Protein AF-A0A814VJ36-F1 (afdb_monomer)

Foldseek 3Di:
DQVVVLVPCVLDDPVVNVVSVPPVDPDDPVVVCVRLPLVVDDDDPPQDAQDADPPGDPVSVVSVLVRVVVVHDDDSSVVSVVVVVVVVVVVPDDPDDDDDCPPAPDEAEAEAPQCVSVVVSVCCVVQNDDDPRYYYHDPDHNHDDDDDD

Secondary structure (DSSP, 8-state):
-HHHHTT-TTTS-HHHHHHHHHH-SPPPHHHHHHHT-GGGPPPPTT--S--PPSSPPHHHHHHHHHHHHTTPPPPHHHHHHHHHHHHHHHHHS-SS-----TT-S--EEE---TT-HHHHHHHHHHH----SSS-EEE-S-S-------

Mean predicted aligned error: 9.54 Å

Sequence (149 aa):
MFEKLMKASDILSPSVTKLLQKSGLPLEEKEFLRLTNPDDIQVEANYRGPRIESPIKRSVFVDLIEAFQKGEILHEKYVYVILHQAHVILKTLPNVNHINLSNLHHIFIIGDLHGQLPDLLHIFNVNGLPATDNPYIFNHGWRKISFVG

Nearest PDB structures (foldseek):
  5jjt-assembly2_B  TM=7.231E-01  e=1.954E-06  Arabidopsis thaliana
  5jjt-assembly1_A  TM=7.201E-01  e=2.853E-06  Arabidopsis thaliana
  1wao-assembly4_4  TM=7.454E-01  e=5.710E-06  Homo sapiens
  4ja7-assembly1_A  TM=7.075E-01  e=5.033E-06  Rattus norvegicus
  4zvz-assembly3_C  TM=9.252E-01  e=3.039E-04  Homo sapiens

Solvent-accessible surface area (backbone atoms only — not comparable to full-atom values): 9592 Å² total; per-residue (Å²): 112,67,75,68,58,67,71,41,65,90,76,45,54,71,70,56,47,54,48,55,69,69,57,82,53,85,75,54,67,69,58,51,53,62,76,53,40,40,86,80,48,84,78,62,92,81,68,80,54,74,80,75,62,87,79,82,47,74,66,56,54,53,54,48,53,57,36,50,75,73,69,49,65,73,49,67,41,48,52,36,51,50,51,53,55,50,49,58,54,60,69,74,52,66,98,73,80,85,82,84,57,93,89,50,94,61,70,46,78,41,65,65,52,60,60,42,61,71,59,54,53,48,49,32,70,75,72,47,67,80,42,96,87,39,41,73,45,76,77,49,39,78,64,75,85,78,81,82,130

Radius of gyration: 17.32 Å; Cα contacts (8 Å, |Δi|>4): 97; chains: 1; bounding box: 40×36×51 Å

Structure (mmCIF, N/CA/C/O backbone):
data_AF-A0A814VJ36-F1
#
_entry.id   AF-A0A814VJ36-F1
#
loop_
_atom_site.group_PDB
_atom_site.id
_atom_site.type_symbol
_atom_site.label_atom_id
_atom_site.label_alt_id
_atom_site.label_comp_id
_atom_site.label_asym_id
_atom_site.label_entity_id
_atom_site.label_seq_id
_atom_site.pdbx_PDB_ins_code
_atom_site.Cartn_x
_atom_site.Cartn_y
_atom_site.Cartn_z
_atom_site.occupancy
_atom_site.B_iso_or_equiv
_atom_site.auth_seq_id
_atom_site.auth_comp_id
_atom_site.auth_asym_id
_atom_site.auth_atom_id
_atom_site.pdbx_PDB_model_num
ATOM 1 N N . MET A 1 1 ? 14.328 -3.025 7.202 1.00 36.59 1 MET A N 1
ATOM 2 C CA . MET A 1 1 ? 12.887 -3.023 6.850 1.00 36.59 1 MET A CA 1
ATOM 3 C C . MET A 1 1 ? 12.026 -2.705 8.069 1.00 36.59 1 MET A C 1
ATOM 5 O O . MET A 1 1 ? 11.323 -1.705 8.029 1.00 36.59 1 MET A O 1
ATOM 9 N N . PHE A 1 2 ? 12.174 -3.452 9.171 1.00 34.81 2 PHE A N 1
ATOM 10 C CA . PHE A 1 2 ? 11.508 -3.164 10.449 1.00 34.81 2 PHE A CA 1
ATOM 11 C C . PHE A 1 2 ? 11.726 -1.736 10.955 1.00 34.81 2 PHE A C 1
ATOM 13 O O . PHE A 1 2 ? 10.751 -1.053 11.222 1.00 34.81 2 PHE A O 1
ATOM 20 N N . GLU A 1 3 ? 12.952 -1.210 10.956 1.00 33.16 3 GLU A N 1
ATOM 21 C CA . GLU A 1 3 ? 13.198 0.180 11.390 1.00 33.16 3 GLU A CA 1
ATOM 22 C C . GLU A 1 3 ? 12.413 1.244 10.602 1.00 33.16 3 GLU A C 1
ATOM 24 O O . GLU A 1 3 ? 12.113 2.306 11.140 1.00 33.16 3 GLU A O 1
ATOM 29 N N . LYS A 1 4 ? 12.040 0.971 9.341 1.00 40.06 4 LYS A N 1
ATOM 30 C CA . LYS A 1 4 ? 11.211 1.886 8.539 1.00 40.06 4 LYS A CA 1
ATOM 31 C C . LYS A 1 4 ? 9.722 1.781 8.897 1.00 40.06 4 LYS A C 1
ATOM 33 O O . LYS A 1 4 ? 9.037 2.795 8.844 1.00 40.06 4 LYS A O 1
ATOM 38 N N . LEU A 1 5 ? 9.248 0.604 9.317 1.00 39.34 5 LEU A N 1
ATOM 39 C CA . LEU A 1 5 ? 7.901 0.401 9.874 1.00 39.34 5 LEU A CA 1
ATOM 40 C C . LEU A 1 5 ? 7.775 0.990 11.288 1.00 39.34 5 LEU A C 1
ATOM 42 O O . LEU A 1 5 ? 6.739 1.537 11.641 1.00 39.34 5 LEU A O 1
ATOM 46 N N . MET A 1 6 ? 8.857 0.966 12.068 1.00 39.25 6 MET A N 1
ATOM 47 C CA . MET A 1 6 ? 8.916 1.488 13.443 1.00 39.25 6 MET A CA 1
ATOM 48 C C . MET A 1 6 ? 8.766 3.014 13.517 1.00 39.25 6 MET A C 1
ATOM 50 O O . MET A 1 6 ? 8.389 3.545 14.557 1.00 39.25 6 MET A O 1
ATOM 54 N N . LYS A 1 7 ? 9.031 3.730 12.414 1.00 42.22 7 LYS A N 1
ATOM 55 C CA . LYS A 1 7 ? 8.785 5.178 12.309 1.00 42.22 7 LYS A CA 1
ATOM 56 C C . LYS A 1 7 ? 7.343 5.525 11.910 1.00 42.22 7 LYS A C 1
ATOM 58 O O . LYS A 1 7 ? 7.029 6.703 11.778 1.00 42.22 7 LYS A O 1
ATOM 63 N N . ALA A 1 8 ? 6.468 4.533 11.724 1.00 44.62 8 ALA A N 1
ATOM 64 C CA . ALA A 1 8 ? 5.033 4.723 11.529 1.00 44.62 8 ALA A CA 1
ATOM 65 C C . ALA A 1 8 ? 4.281 4.566 12.862 1.00 44.62 8 ALA A C 1
ATOM 67 O O . ALA A 1 8 ? 3.379 3.737 12.982 1.00 44.62 8 ALA A O 1
ATOM 68 N N . SER A 1 9 ? 4.649 5.373 13.863 1.00 46.66 9 SER A N 1
ATOM 69 C CA . SER A 1 9 ? 3.965 5.431 15.168 1.00 46.66 9 SER A CA 1
ATOM 70 C C . SER A 1 9 ? 2.454 5.645 15.051 1.00 46.66 9 SER A C 1
ATOM 72 O O . SER A 1 9 ? 1.719 5.266 15.952 1.00 46.66 9 SER A O 1
ATOM 74 N N . ASP A 1 10 ? 1.999 6.205 13.928 1.00 50.75 10 ASP A N 1
ATOM 75 C CA . ASP A 1 10 ? 0.591 6.516 13.659 1.00 50.75 10 ASP A CA 1
ATOM 76 C C . ASP A 1 10 ? -0.222 5.301 13.181 1.00 50.75 10 ASP A C 1
ATOM 78 O O . ASP A 1 10 ? -1.443 5.376 13.110 1.00 50.75 10 ASP A O 1
ATOM 82 N N . ILE A 1 11 ? 0.440 4.198 12.804 1.00 53.75 11 ILE A N 1
ATOM 83 C CA . ILE A 1 11 ? -0.214 2.960 12.338 1.00 53.75 11 ILE A CA 1
ATOM 84 C C . ILE A 1 11 ? -0.302 1.925 13.468 1.00 53.75 11 ILE A C 1
ATOM 86 O O . ILE A 1 11 ? -1.157 1.042 13.455 1.00 53.75 11 ILE A O 1
ATOM 90 N N . LEU A 1 12 ? 0.605 2.007 14.440 1.00 61.47 12 LEU A N 1
ATOM 91 C CA . LEU A 1 12 ? 0.740 1.002 15.482 1.00 61.47 12 LEU A CA 1
ATOM 92 C C . LEU A 1 12 ? -0.242 1.269 16.621 1.00 61.47 12 LEU A C 1
ATOM 94 O O . LEU A 1 12 ? -0.409 2.405 17.066 1.00 61.47 12 LEU A O 1
ATOM 98 N N . SER A 1 13 ? -0.866 0.201 17.123 1.00 65.44 13 SER A N 1
ATOM 99 C CA . SER A 1 13 ? -1.803 0.323 18.238 1.00 65.44 13 SER A CA 1
ATOM 100 C C . SER A 1 13 ? -1.091 0.910 19.467 1.00 65.44 13 SER A C 1
ATOM 102 O O . SER A 1 13 ? 0.115 0.692 19.648 1.00 65.44 13 SER A O 1
ATOM 104 N N . PRO A 1 14 ? -1.804 1.613 20.366 1.00 65.31 14 PRO A N 1
ATOM 105 C CA . PRO A 1 14 ? -1.198 2.212 21.557 1.00 65.31 14 PRO A CA 1
ATOM 106 C C . PRO A 1 14 ? -0.400 1.208 22.401 1.00 65.31 14 PRO A C 1
ATOM 108 O O . PRO A 1 14 ? 0.624 1.559 22.984 1.00 65.31 14 PRO A O 1
ATOM 111 N N . SER A 1 15 ? -0.830 -0.056 22.425 1.00 60.62 15 SER A N 1
ATOM 112 C CA . SER A 1 15 ? -0.145 -1.157 23.108 1.00 60.62 15 SER A CA 1
ATOM 113 C C . SER A 1 15 ? 1.213 -1.483 22.482 1.00 60.62 15 SER A C 1
ATOM 115 O O . SER A 1 15 ? 2.201 -1.630 23.204 1.00 60.62 15 SER A O 1
ATOM 117 N N . VAL A 1 16 ? 1.285 -1.542 21.150 1.00 64.38 16 VAL A N 1
ATOM 118 C CA . VAL A 1 16 ? 2.530 -1.791 20.410 1.00 64.38 16 VAL A CA 1
ATOM 119 C C . VAL A 1 16 ? 3.464 -0.590 20.544 1.00 64.38 16 VAL A C 1
ATOM 121 O O . VAL A 1 16 ? 4.632 -0.756 20.886 1.00 64.38 16 VAL A O 1
ATOM 124 N N . THR A 1 17 ? 2.943 0.628 20.400 1.00 64.19 17 THR A N 1
ATOM 125 C CA . THR A 1 17 ? 3.708 1.873 20.567 1.00 64.19 17 THR A CA 1
ATOM 126 C C . THR A 1 17 ? 4.297 2.005 21.974 1.00 64.19 17 THR A C 1
ATOM 128 O O . THR A 1 17 ? 5.465 2.363 22.134 1.00 64.19 17 THR A O 1
ATOM 131 N N . LYS A 1 18 ? 3.533 1.640 23.011 1.00 63.78 18 LYS A N 1
ATOM 132 C CA . LYS A 1 18 ? 3.999 1.653 24.405 1.00 63.78 18 LYS A CA 1
ATOM 133 C C . LYS A 1 18 ? 5.074 0.597 24.676 1.00 63.78 18 LYS A C 1
ATOM 135 O O . LYS A 1 18 ? 5.996 0.859 25.446 1.00 63.78 18 LYS A O 1
ATOM 140 N N . LEU A 1 19 ? 4.985 -0.578 24.048 1.00 60.66 19 LEU A N 1
ATOM 141 C CA . LEU A 1 19 ? 6.016 -1.621 24.134 1.00 60.66 19 LEU A CA 1
ATOM 142 C C . LEU A 1 19 ? 7.312 -1.193 23.441 1.00 60.66 19 LEU A C 1
ATOM 144 O O . LEU A 1 19 ? 8.387 -1.350 24.013 1.00 60.66 19 LEU A O 1
ATOM 148 N N . LEU A 1 20 ? 7.192 -0.574 22.268 1.00 59.38 20 LEU A N 1
ATOM 149 C CA . LEU A 1 20 ? 8.309 -0.041 21.492 1.00 59.38 20 LEU A CA 1
ATOM 150 C C . LEU A 1 20 ? 9.072 1.065 22.221 1.00 59.38 20 LEU A C 1
ATOM 152 O O . LEU A 1 20 ? 10.300 1.061 22.245 1.00 59.38 20 LEU A O 1
ATOM 156 N N . GLN A 1 21 ? 8.349 1.991 22.854 1.00 61.41 21 GLN A N 1
ATOM 157 C CA . GLN A 1 21 ? 8.958 3.043 23.671 1.00 61.41 21 GLN A CA 1
ATOM 158 C C . GLN A 1 21 ? 9.647 2.486 24.922 1.00 61.41 21 GLN A C 1
ATOM 160 O O . GLN A 1 21 ? 10.637 3.051 25.379 1.00 61.41 21 GLN A O 1
ATOM 165 N N . LYS A 1 22 ? 9.136 1.383 25.484 1.00 57.88 22 LYS A N 1
ATOM 166 C CA . LYS A 1 22 ? 9.657 0.787 26.719 1.00 57.88 22 LYS A CA 1
ATOM 167 C C . LYS A 1 22 ? 10.861 -0.131 26.487 1.00 57.88 22 LYS A C 1
ATOM 169 O O . LYS A 1 22 ? 11.676 -0.264 27.395 1.00 57.88 22 LYS A O 1
ATOM 174 N N . SER A 1 23 ? 10.976 -0.778 25.323 1.00 51.81 23 SER A N 1
ATOM 175 C CA . SER A 1 23 ? 12.036 -1.764 25.080 1.00 51.81 23 SER A CA 1
ATOM 176 C C . SER A 1 23 ? 13.392 -1.142 24.754 1.00 51.81 23 SER A C 1
ATOM 178 O O . SER A 1 23 ? 14.399 -1.783 25.030 1.00 51.81 23 SER A O 1
ATOM 180 N N . GLY A 1 24 ? 13.450 0.059 24.154 1.00 52.56 24 GLY A N 1
ATOM 181 C CA . GLY A 1 24 ? 14.706 0.719 23.740 1.00 52.56 24 GLY A CA 1
ATOM 182 C C . GLY A 1 24 ? 15.595 -0.107 22.789 1.00 52.56 24 GLY A C 1
ATOM 183 O O . GLY A 1 24 ? 16.686 0.320 22.422 1.00 52.56 24 GLY A O 1
ATOM 184 N N . LEU A 1 25 ? 15.124 -1.289 22.393 1.00 46.50 25 LEU A N 1
ATOM 185 C CA . LEU A 1 25 ? 15.809 -2.337 21.653 1.00 46.50 25 LEU A CA 1
ATOM 186 C C . LEU A 1 25 ? 14.908 -2.775 20.491 1.00 46.50 25 LEU A C 1
ATOM 188 O O . LEU A 1 25 ? 13.676 -2.712 20.629 1.00 46.50 25 LEU A O 1
ATOM 192 N N . PRO A 1 26 ? 15.491 -3.237 19.369 1.00 54.56 26 PRO A N 1
ATOM 193 C CA . PRO A 1 26 ? 14.727 -3.778 18.253 1.00 54.56 26 PRO A CA 1
ATOM 194 C C . PRO A 1 26 ? 13.810 -4.896 18.756 1.00 54.56 26 PRO A C 1
ATOM 196 O O . PRO A 1 26 ? 14.289 -5.867 19.341 1.00 54.56 26 PRO A O 1
ATOM 199 N N . LEU A 1 27 ? 12.495 -4.758 18.557 1.00 61.69 27 LEU A N 1
ATOM 200 C CA . LEU A 1 27 ? 11.566 -5.842 18.862 1.00 61.69 27 LEU A CA 1
ATOM 201 C C . LEU A 1 27 ? 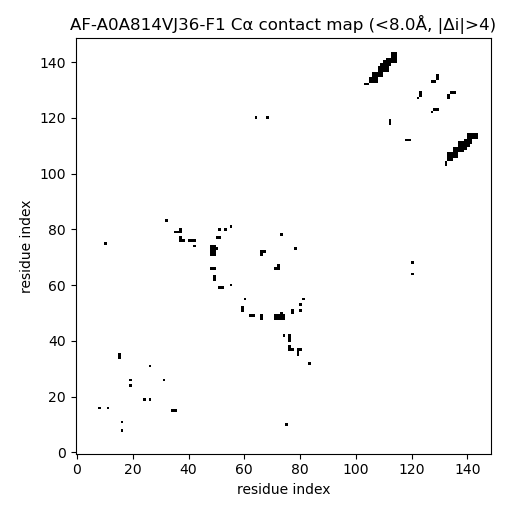11.916 -7.041 17.977 1.00 61.69 27 LEU A C 1
ATOM 203 O O . LEU A 1 27 ? 12.041 -6.897 16.757 1.00 61.69 27 LEU A O 1
ATOM 207 N N . GLU A 1 28 ? 12.067 -8.218 18.584 1.00 72.56 28 GLU A N 1
ATOM 208 C CA . GLU A 1 28 ? 12.231 -9.446 17.817 1.00 72.56 28 GLU A CA 1
ATOM 209 C C . GLU A 1 28 ? 11.014 -9.647 16.908 1.00 72.56 28 GLU A C 1
ATOM 211 O O . GLU A 1 28 ? 9.866 -9.484 17.323 1.00 72.56 28 GLU A O 1
ATOM 216 N N . GLU A 1 29 ? 11.266 -10.025 15.656 1.00 74.50 29 GLU A N 1
ATOM 217 C CA . GLU A 1 29 ? 10.245 -10.192 14.616 1.00 74.50 29 GLU A CA 1
ATOM 218 C C . GLU A 1 29 ? 9.062 -11.055 15.077 1.00 74.50 29 GLU A C 1
ATOM 220 O O . GLU A 1 29 ? 7.910 -10.707 14.830 1.00 74.50 29 GLU A O 1
ATOM 225 N N . LYS A 1 30 ? 9.336 -12.159 15.785 1.00 77.00 30 LYS A N 1
ATOM 226 C CA . LYS A 1 30 ? 8.294 -13.052 16.309 1.00 77.00 30 LYS A CA 1
ATOM 227 C C . LYS A 1 30 ? 7.358 -12.337 17.278 1.00 77.00 30 LYS A C 1
ATOM 229 O O . LYS A 1 30 ? 6.152 -12.552 17.222 1.00 77.00 30 LYS A O 1
ATOM 234 N N . GLU A 1 31 ? 7.906 -11.484 18.134 1.00 80.62 31 GLU A N 1
ATOM 235 C CA . GLU A 1 31 ? 7.119 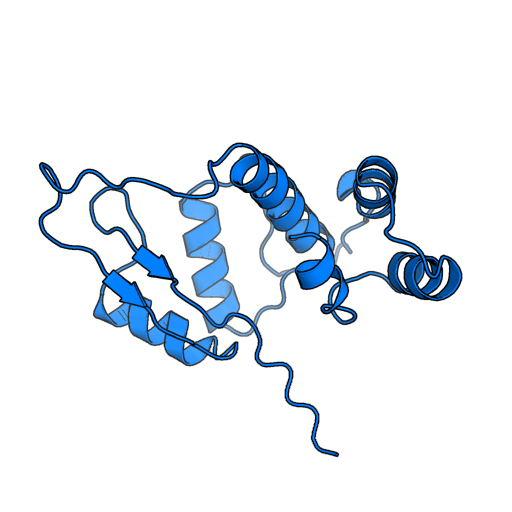-10.739 19.110 1.00 80.62 31 GLU A CA 1
ATOM 236 C C . GLU A 1 31 ? 6.320 -9.623 18.434 1.00 80.62 31 GLU A C 1
ATOM 238 O O . GLU A 1 31 ? 5.148 -9.435 18.748 1.00 80.62 31 GLU A O 1
ATOM 243 N N . PHE A 1 32 ? 6.891 -8.947 17.432 1.00 79.62 32 PHE A N 1
ATOM 244 C CA . PHE A 1 32 ? 6.143 -7.984 16.622 1.00 79.62 32 PHE A CA 1
ATOM 245 C C . PHE A 1 32 ? 4.945 -8.637 15.919 1.00 79.62 32 PHE A C 1
ATOM 247 O O . PHE A 1 32 ? 3.829 -8.124 16.009 1.00 79.62 32 PHE A O 1
ATOM 254 N N . LEU A 1 33 ? 5.156 -9.776 15.250 1.00 83.06 33 LEU A N 1
ATOM 255 C CA . LEU A 1 33 ? 4.087 -10.501 14.557 1.00 83.06 33 LEU A CA 1
ATOM 256 C C . LEU A 1 33 ? 3.008 -10.97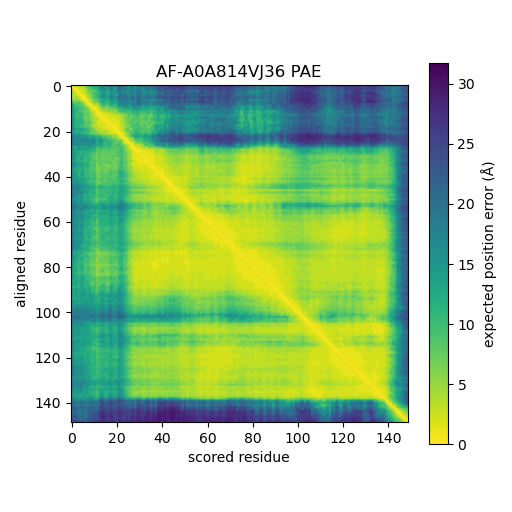7 15.536 1.00 83.06 33 LEU A C 1
ATOM 258 O O . LEU A 1 33 ? 1.823 -10.878 15.231 1.00 83.06 33 LEU A O 1
ATOM 262 N N . ARG A 1 34 ? 3.403 -11.420 16.735 1.00 84.44 34 ARG A N 1
ATOM 263 C CA . ARG A 1 34 ? 2.468 -11.813 17.796 1.00 84.44 34 ARG A CA 1
ATOM 264 C C . ARG A 1 34 ? 1.620 -10.638 18.286 1.00 84.44 34 ARG A C 1
ATOM 266 O O . ARG A 1 34 ? 0.415 -10.777 18.433 1.00 84.44 34 ARG A O 1
ATOM 273 N N . LEU A 1 35 ? 2.234 -9.483 18.539 1.00 83.12 35 LEU A N 1
ATOM 274 C CA . LEU A 1 35 ? 1.550 -8.296 19.070 1.00 83.12 35 LEU A CA 1
ATOM 275 C C . LEU A 1 35 ? 0.660 -7.582 18.044 1.00 83.12 35 LEU A C 1
ATOM 277 O O . LEU A 1 35 ? -0.191 -6.783 18.425 1.00 83.12 35 LEU A O 1
ATOM 281 N N . THR A 1 36 ? 0.883 -7.836 16.756 1.00 85.12 36 THR A N 1
ATOM 282 C CA . THR A 1 36 ? 0.159 -7.210 15.639 1.00 85.12 36 THR A CA 1
ATOM 283 C C . THR A 1 36 ? -0.717 -8.208 14.882 1.00 85.12 36 THR A C 1
ATOM 285 O O . THR A 1 36 ? -1.032 -7.995 13.712 1.00 85.12 36 THR A O 1
ATOM 288 N N . ASN A 1 37 ? -1.090 -9.313 15.531 1.00 88.19 37 ASN A N 1
ATOM 289 C CA . ASN A 1 37 ? -1.901 -10.363 14.936 1.00 88.19 37 ASN A CA 1
ATOM 290 C C . ASN A 1 37 ? -3.311 -9.840 14.566 1.00 88.19 37 ASN A C 1
ATOM 292 O O . ASN A 1 37 ? -4.065 -9.443 15.459 1.00 88.19 37 ASN A O 1
ATOM 296 N N . PRO A 1 38 ? -3.709 -9.859 13.278 1.00 87.75 38 PRO A N 1
ATOM 297 C CA . PRO A 1 38 ? -5.023 -9.374 12.851 1.00 87.75 38 PRO A CA 1
ATOM 298 C C . PRO A 1 38 ? -6.215 -10.138 13.445 1.00 87.75 38 PRO A C 1
ATOM 300 O O . PRO A 1 38 ? -7.320 -9.590 13.518 1.00 87.75 38 PRO A O 1
ATOM 303 N N . ASP A 1 39 ? -6.025 -11.396 13.847 1.00 89.19 39 ASP A N 1
ATOM 304 C CA . ASP A 1 39 ? -7.101 -12.229 14.396 1.00 89.19 39 ASP A CA 1
ATOM 305 C C . ASP A 1 39 ? -7.538 -11.775 15.792 1.00 89.19 39 ASP A C 1
ATOM 307 O O . ASP A 1 39 ? -8.713 -11.902 16.140 1.00 89.19 39 ASP A O 1
ATOM 311 N N . ASP A 1 40 ? -6.629 -11.149 16.542 1.00 89.75 40 ASP A N 1
ATOM 312 C CA . ASP A 1 40 ? -6.898 -10.609 17.877 1.00 89.75 40 ASP A CA 1
ATOM 313 C C . ASP A 1 40 ? -7.618 -9.248 17.824 1.00 89.75 40 ASP A C 1
ATOM 315 O O . ASP A 1 40 ? -8.136 -8.763 18.832 1.00 89.75 40 ASP A O 1
ATOM 319 N N . ILE A 1 41 ? -7.690 -8.632 16.638 1.00 88.19 41 ILE A N 1
ATOM 320 C CA . ILE A 1 41 ? -8.324 -7.332 16.422 1.00 88.19 41 ILE A CA 1
ATOM 321 C C . ILE A 1 41 ? -9.785 -7.535 16.008 1.00 88.19 41 ILE A C 1
ATOM 323 O O . ILE A 1 41 ? -10.096 -8.124 14.962 1.00 88.19 41 ILE A O 1
ATOM 327 N N . GLN A 1 42 ? -10.689 -7.004 16.832 1.00 90.50 42 GLN A N 1
ATOM 328 C CA . GLN A 1 42 ? -12.127 -6.990 16.576 1.00 90.50 42 GLN A CA 1
ATOM 329 C C . GLN A 1 42 ? -12.484 -5.831 15.645 1.00 90.50 42 GLN A C 1
ATOM 331 O O . GLN A 1 42 ? -12.011 -4.719 15.838 1.00 90.50 42 GLN A O 1
ATOM 336 N N . VAL A 1 43 ? -13.321 -6.100 14.641 1.00 90.94 43 VAL A N 1
ATOM 337 C CA . VAL A 1 43 ? -13.879 -5.067 13.755 1.00 90.94 43 VAL A CA 1
ATOM 338 C C . VAL A 1 43 ? -15.269 -4.725 14.259 1.00 90.94 43 VAL A C 1
ATOM 340 O O . VAL A 1 43 ? -16.093 -5.625 14.448 1.00 90.94 43 VAL A O 1
ATOM 343 N N . GLU A 1 44 ? -15.561 -3.445 14.448 1.00 90.31 44 GLU A N 1
ATOM 344 C CA . GLU A 1 44 ? -16.859 -3.018 14.947 1.00 90.31 44 GLU A CA 1
ATOM 345 C C . GLU A 1 44 ? -17.983 -3.340 13.949 1.00 90.31 44 GLU A C 1
ATOM 347 O O . GLU A 1 44 ? -17.834 -3.260 12.725 1.00 90.31 44 GLU A O 1
ATOM 352 N N 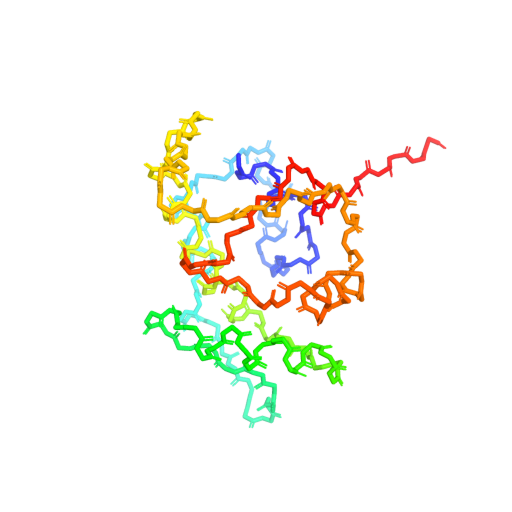. ALA A 1 45 ? -19.168 -3.677 14.467 1.00 91.00 45 ALA A N 1
ATOM 353 C CA . ALA A 1 45 ? -20.322 -4.044 13.641 1.00 91.00 45 ALA A CA 1
ATOM 354 C C . ALA A 1 45 ? -20.815 -2.896 12.735 1.00 91.00 45 ALA A C 1
ATOM 356 O O . ALA A 1 45 ? -21.472 -3.129 11.715 1.00 91.00 45 ALA A O 1
ATOM 357 N N . ASN A 1 46 ? -20.506 -1.649 13.093 1.00 92.69 46 ASN A N 1
ATOM 358 C CA . ASN A 1 46 ? -20.823 -0.454 12.316 1.00 92.69 46 ASN A CA 1
ATOM 359 C C . ASN A 1 46 ? -19.733 -0.085 11.296 1.00 92.69 46 ASN A C 1
ATOM 361 O O . ASN A 1 46 ? -19.949 0.859 10.541 1.00 92.69 46 ASN A O 1
ATOM 365 N N . TYR A 1 47 ? -18.612 -0.811 11.215 1.00 91.31 47 TYR A N 1
ATOM 366 C CA . TYR A 1 47 ? -17.610 -0.572 10.179 1.00 91.31 47 TYR A CA 1
ATOM 367 C C . TYR A 1 47 ? -18.204 -0.859 8.792 1.00 91.31 47 TYR A C 1
ATOM 369 O O . TYR A 1 47 ? -18.762 -1.937 8.544 1.00 91.31 47 TYR A O 1
ATOM 377 N N . ARG A 1 48 ? -18.116 0.133 7.900 1.00 87.88 48 ARG A N 1
ATOM 378 C CA . ARG A 1 48 ? -18.655 0.101 6.527 1.00 87.88 48 ARG A CA 1
ATOM 379 C C . ARG A 1 48 ? -17.586 0.240 5.444 1.00 87.88 48 ARG A C 1
ATOM 381 O O . ARG A 1 48 ? -17.942 0.183 4.277 1.00 87.88 48 ARG A O 1
ATOM 388 N N . GLY A 1 49 ? -16.324 0.422 5.832 1.00 88.31 49 GLY A N 1
ATOM 389 C CA . GLY A 1 49 ? -15.223 0.535 4.882 1.00 88.31 49 GLY A CA 1
ATOM 390 C C . GLY A 1 49 ? -14.780 -0.818 4.310 1.00 88.31 49 GLY A C 1
ATOM 391 O O . GLY A 1 49 ? -15.388 -1.859 4.602 1.00 88.31 49 GLY A O 1
ATOM 392 N N . PRO A 1 50 ? -13.689 -0.825 3.527 1.00 89.25 50 PRO A N 1
ATOM 393 C CA . PRO A 1 50 ? -13.224 -2.005 2.811 1.00 89.25 50 PRO A CA 1
ATOM 394 C C . PRO A 1 50 ? -12.808 -3.126 3.748 1.00 89.25 50 PRO A C 1
ATOM 396 O O . PRO A 1 50 ? -12.127 -2.909 4.752 1.00 89.25 50 PRO A O 1
ATOM 399 N N . ARG A 1 51 ? -13.167 -4.354 3.376 1.00 90.38 51 ARG A N 1
ATOM 400 C CA . ARG A 1 51 ? -12.763 -5.561 4.094 1.00 90.38 51 ARG A CA 1
ATOM 401 C C . ARG A 1 51 ? -11.805 -6.365 3.236 1.00 90.38 51 ARG A C 1
ATOM 403 O O . ARG A 1 51 ? -12.096 -6.659 2.083 1.00 90.38 51 ARG A O 1
ATOM 410 N N . ILE A 1 52 ? -10.663 -6.713 3.815 1.00 89.00 52 ILE A N 1
ATOM 411 C CA . ILE A 1 52 ? -9.627 -7.480 3.129 1.00 89.00 52 ILE A CA 1
ATOM 412 C C . ILE A 1 52 ? -9.718 -8.933 3.563 1.00 89.00 52 ILE A C 1
ATOM 414 O O . ILE A 1 52 ? -9.579 -9.249 4.746 1.00 89.00 52 ILE A O 1
ATOM 418 N N . GLU A 1 53 ? -9.903 -9.807 2.584 1.00 82.31 53 GLU A N 1
ATOM 419 C CA . GLU A 1 53 ? -9.769 -11.249 2.746 1.00 82.31 53 GLU A CA 1
ATOM 420 C C . GLU A 1 53 ? -8.368 -11.702 2.317 1.00 82.31 53 GLU A C 1
ATOM 422 O O . GLU A 1 53 ? -7.739 -11.110 1.435 1.00 82.31 53 GLU A O 1
ATOM 427 N N . SER A 1 54 ? -7.870 -12.760 2.955 1.00 76.38 54 SER A N 1
ATOM 428 C CA . SER A 1 54 ? -6.612 -13.410 2.589 1.00 76.38 54 SER A CA 1
ATOM 429 C C . SER A 1 54 ? -6.899 -14.675 1.769 1.00 76.38 54 SER A C 1
ATOM 431 O O . SER A 1 54 ? -7.782 -15.442 2.162 1.00 76.38 54 SER A O 1
ATOM 433 N N . PRO A 1 55 ? -6.174 -14.943 0.664 1.00 81.94 55 PRO A N 1
ATOM 434 C CA . PRO A 1 55 ? -5.073 -14.150 0.102 1.00 81.94 55 PRO A CA 1
ATOM 435 C C . PRO A 1 55 ? -5.558 -12.886 -0.627 1.00 81.94 55 PRO A C 1
ATOM 437 O O . PRO A 1 55 ? -6.625 -12.895 -1.243 1.00 81.94 55 PRO A O 1
ATOM 440 N N . ILE A 1 56 ? -4.753 -11.814 -0.602 1.00 82.81 56 ILE A N 1
ATOM 441 C CA . ILE A 1 56 ? -5.092 -10.544 -1.267 1.00 82.81 56 ILE A CA 1
ATOM 442 C C . ILE A 1 56 ? -5.143 -10.755 -2.785 1.00 82.81 56 ILE A C 1
ATOM 444 O O . ILE A 1 56 ? -4.140 -11.076 -3.425 1.00 82.81 56 ILE A O 1
ATOM 448 N N . LYS A 1 57 ? -6.328 -10.561 -3.368 1.00 85.31 57 LYS A N 1
ATOM 449 C CA . LYS A 1 57 ? -6.574 -10.658 -4.814 1.00 85.31 57 LYS A CA 1
ATOM 450 C C . LYS A 1 57 ? -6.547 -9.280 -5.469 1.00 85.31 57 LYS A C 1
ATOM 452 O O . LYS A 1 57 ? -6.728 -8.258 -4.815 1.00 85.31 57 LYS A O 1
ATOM 457 N N . ARG A 1 58 ? -6.424 -9.258 -6.800 1.00 85.00 58 ARG A N 1
ATOM 458 C CA . ARG A 1 58 ? -6.516 -8.022 -7.592 1.00 85.00 58 ARG A CA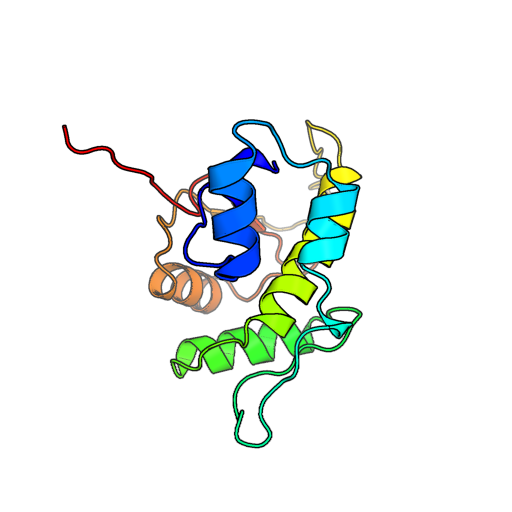 1
ATOM 459 C C . ARG A 1 58 ? -7.834 -7.268 -7.377 1.00 85.00 58 ARG A C 1
ATOM 461 O O . ARG A 1 58 ? -7.808 -6.046 -7.362 1.00 85.00 58 ARG A O 1
ATOM 468 N N . SER A 1 59 ? -8.952 -7.973 -7.187 1.00 86.75 59 SER A N 1
ATOM 469 C CA . SER A 1 59 ? -10.249 -7.342 -6.897 1.00 86.75 59 SER A CA 1
ATOM 470 C C . SER A 1 59 ? -10.189 -6.487 -5.632 1.00 86.75 59 SER A C 1
ATOM 472 O O . SER A 1 59 ? -10.564 -5.327 -5.675 1.00 86.75 59 SER A O 1
ATOM 474 N N . VAL A 1 60 ? -9.569 -7.003 -4.564 1.00 87.12 60 VAL A N 1
ATOM 475 C CA . VAL A 1 60 ? -9.379 -6.269 -3.304 1.00 87.12 60 VAL A CA 1
ATOM 476 C C . VAL A 1 60 ? -8.571 -4.990 -3.522 1.00 87.12 60 VAL A C 1
ATOM 478 O O . VAL A 1 60 ? -8.860 -3.964 -2.919 1.00 87.12 60 VAL A O 1
ATOM 481 N N . PHE A 1 61 ? -7.560 -5.024 -4.393 1.00 86.81 61 PHE A N 1
ATOM 482 C CA . PHE A 1 61 ? -6.791 -3.824 -4.722 1.00 86.81 61 PHE A CA 1
ATOM 483 C C . PHE A 1 61 ? -7.645 -2.764 -5.434 1.00 86.81 61 PHE A C 1
ATOM 485 O O . PHE A 1 61 ? -7.542 -1.589 -5.095 1.00 86.81 61 PHE A O 1
ATOM 492 N N . VAL A 1 62 ? -8.506 -3.167 -6.373 1.00 89.12 62 VAL A N 1
ATOM 493 C CA . VAL A 1 62 ? -9.446 -2.249 -7.041 1.00 89.12 62 VAL A CA 1
ATOM 494 C C . VAL A 1 62 ? -10.419 -1.648 -6.024 1.00 89.12 62 VAL A C 1
ATOM 496 O O . VAL A 1 62 ? -10.536 -0.426 -5.956 1.00 89.12 62 VAL A O 1
ATOM 499 N N . ASP A 1 63 ? -11.012 -2.482 -5.168 1.00 89.69 63 ASP A N 1
ATOM 500 C CA . ASP A 1 63 ? -11.953 -2.047 -4.131 1.00 89.69 63 ASP A CA 1
ATOM 501 C C . ASP A 1 63 ? -11.306 -1.042 -3.158 1.00 89.69 63 ASP A C 1
ATOM 503 O O . ASP A 1 63 ? -11.919 -0.045 -2.776 1.00 89.69 63 ASP A O 1
ATOM 507 N N . LEU A 1 64 ? -10.038 -1.261 -2.785 1.00 90.56 64 LEU A N 1
ATOM 508 C CA . LEU A 1 64 ? -9.281 -0.341 -1.931 1.00 90.56 64 LEU A CA 1
ATOM 509 C C . LEU A 1 64 ? -9.025 1.009 -2.604 1.00 90.56 64 LEU A C 1
ATOM 511 O O . LEU A 1 64 ? -9.149 2.044 -1.953 1.00 90.56 64 LEU A O 1
ATOM 515 N N . ILE A 1 65 ? -8.669 1.014 -3.890 1.00 90.00 65 ILE A N 1
ATOM 516 C CA . ILE A 1 65 ? -8.455 2.252 -4.646 1.00 90.00 65 ILE A CA 1
ATOM 517 C C . ILE A 1 65 ? -9.752 3.063 -4.715 1.00 90.00 65 ILE A C 1
ATOM 519 O O . ILE A 1 65 ? -9.732 4.261 -4.431 1.00 90.00 65 ILE A O 1
ATOM 523 N N . GLU A 1 66 ? -10.879 2.416 -5.016 1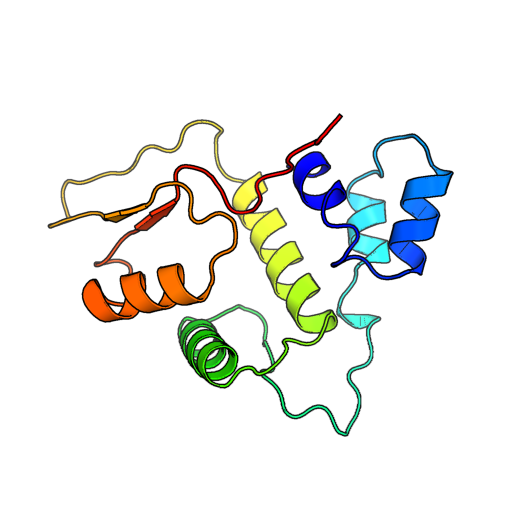.00 90.75 66 GLU A N 1
ATOM 524 C CA . GLU A 1 66 ? -12.188 3.076 -5.052 1.00 90.75 66 GLU A CA 1
ATOM 525 C C . GLU A 1 66 ? -12.596 3.637 -3.687 1.00 90.75 66 GLU A C 1
ATOM 527 O O . GLU A 1 66 ? -13.109 4.753 -3.590 1.00 90.75 66 GLU A O 1
ATOM 532 N N . ALA A 1 67 ? -12.364 2.883 -2.617 1.00 89.81 67 ALA A N 1
ATOM 533 C CA . ALA A 1 67 ? -12.679 3.320 -1.266 1.00 89.81 67 ALA A CA 1
ATOM 534 C C . ALA A 1 67 ? -11.817 4.511 -0.829 1.00 89.81 67 ALA A C 1
ATOM 536 O O . ALA A 1 67 ? -12.328 5.494 -0.291 1.00 89.81 67 ALA A O 1
ATOM 537 N N . PHE A 1 68 ? -10.520 4.480 -1.131 1.00 87.75 68 PHE A N 1
ATOM 538 C CA . PHE A 1 68 ? -9.619 5.595 -0.856 1.00 87.75 68 PHE A CA 1
ATOM 539 C C . PHE A 1 68 ? -9.957 6.846 -1.672 1.00 87.75 68 PHE A C 1
ATOM 541 O O . PHE A 1 68 ? -9.870 7.954 -1.143 1.00 87.75 68 PHE A O 1
ATOM 548 N N . GLN A 1 69 ? -10.417 6.695 -2.916 1.00 87.88 69 GLN A N 1
ATOM 549 C CA . GLN A 1 69 ? -10.950 7.809 -3.709 1.00 87.88 69 GLN A CA 1
ATOM 550 C C . GLN A 1 69 ? -12.201 8.439 -3.077 1.00 87.88 69 GLN A C 1
ATOM 552 O O . GLN A 1 69 ? -12.398 9.647 -3.188 1.00 87.88 69 GLN A O 1
ATOM 557 N N . LYS A 1 70 ? -13.026 7.643 -2.385 1.00 89.12 70 LYS A N 1
ATOM 558 C CA . LYS A 1 70 ? -14.209 8.106 -1.637 1.00 89.12 70 LYS A CA 1
ATOM 559 C C . LYS A 1 70 ? -13.872 8.671 -0.250 1.00 89.12 70 LYS A C 1
ATOM 561 O O . LYS A 1 70 ? -14.770 9.138 0.446 1.00 89.12 70 LYS A O 1
ATOM 566 N N . GLY A 1 71 ? -12.600 8.645 0.157 1.00 84.50 71 GLY A N 1
ATOM 567 C CA . GLY A 1 71 ? -12.159 9.085 1.483 1.00 84.50 71 GLY A CA 1
ATOM 568 C C . GLY A 1 71 ? -12.482 8.096 2.606 1.00 84.50 71 GLY A C 1
ATOM 569 O O . GLY A 1 71 ? -12.500 8.481 3.774 1.00 84.50 71 GLY A O 1
ATOM 570 N N . GLU A 1 72 ? -12.753 6.831 2.278 1.00 88.69 72 GLU A N 1
ATOM 571 C CA . GLU A 1 72 ? -12.979 5.792 3.278 1.00 88.69 72 GLU A CA 1
ATOM 572 C C . GLU A 1 72 ? -11.676 5.401 3.985 1.00 88.69 72 GLU A C 1
ATOM 574 O O . GLU A 1 72 ? -10.589 5.394 3.402 1.00 88.69 72 GLU A O 1
ATOM 579 N N . ILE A 1 73 ? -11.793 5.038 5.263 1.00 86.38 73 ILE A N 1
ATOM 580 C CA . ILE A 1 73 ? -10.658 4.651 6.102 1.00 86.38 73 ILE A CA 1
ATOM 581 C C . ILE A 1 73 ? -10.593 3.126 6.199 1.00 86.38 73 ILE A C 1
ATOM 583 O O . ILE A 1 73 ? -11.578 2.452 6.523 1.00 86.38 73 ILE A O 1
ATOM 587 N N . LEU A 1 74 ? -9.404 2.576 5.951 1.00 90.12 74 LEU A N 1
ATOM 588 C CA . LEU A 1 74 ? -9.136 1.156 6.144 1.00 90.12 74 LEU A CA 1
ATOM 589 C C . LE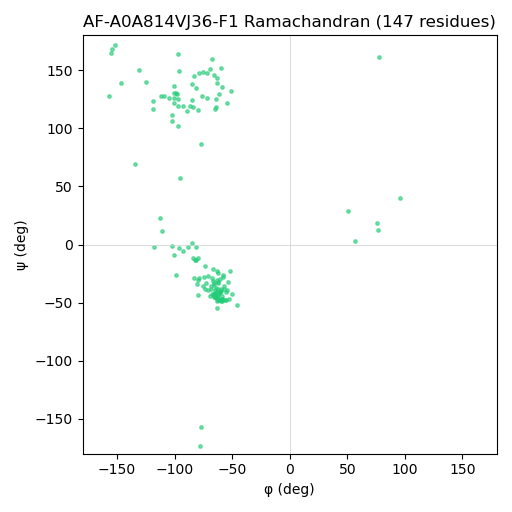U A 1 74 ? -8.963 0.850 7.636 1.00 90.12 74 LEU A C 1
ATOM 591 O O . LEU A 1 74 ? -8.154 1.478 8.314 1.00 90.12 74 LEU A O 1
ATOM 595 N N . HIS A 1 75 ? -9.704 -0.135 8.137 1.00 89.06 75 HIS A N 1
ATOM 596 C CA . HIS A 1 75 ? -9.601 -0.571 9.528 1.00 89.06 75 HIS A CA 1
ATOM 597 C C . HIS A 1 75 ? -8.203 -1.141 9.840 1.00 89.06 75 HIS A C 1
ATOM 599 O O . HIS A 1 75 ? -7.628 -1.864 9.023 1.00 89.06 75 HIS A O 1
ATOM 605 N N . GLU A 1 76 ? -7.682 -0.896 11.047 1.00 84.56 76 GLU A N 1
ATOM 606 C CA . GLU A 1 76 ? -6.327 -1.302 11.468 1.00 84.56 76 GLU A CA 1
ATOM 607 C C . GLU A 1 76 ? -6.057 -2.806 11.296 1.00 84.56 76 GLU A C 1
ATOM 609 O O . GLU A 1 76 ? -4.998 -3.195 10.807 1.00 84.56 76 GLU A O 1
ATOM 614 N N . LYS A 1 77 ? -7.052 -3.658 11.586 1.00 90.12 77 LYS A N 1
ATOM 615 C CA . LYS A 1 77 ? -7.023 -5.102 11.293 1.00 90.12 77 LYS A CA 1
ATOM 616 C C . LYS A 1 77 ? -6.527 -5.385 9.875 1.00 90.12 77 LYS A C 1
ATOM 618 O O . LYS A 1 77 ? -5.616 -6.183 9.681 1.00 90.12 77 LYS A O 1
ATOM 623 N N . TYR A 1 78 ? -7.128 -4.730 8.885 1.00 90.25 78 TYR A N 1
ATOM 624 C CA . TYR A 1 78 ? -6.828 -4.962 7.476 1.00 90.25 78 TYR A CA 1
ATOM 625 C C . TYR A 1 78 ? -5.486 -4.350 7.065 1.00 90.25 78 TYR A C 1
ATOM 627 O O . TYR A 1 78 ? -4.805 -4.903 6.202 1.00 90.25 78 TYR A O 1
ATOM 635 N N . VAL A 1 79 ? -5.052 -3.278 7.735 1.00 89.50 79 VAL A N 1
ATOM 636 C CA . VAL A 1 79 ? -3.687 -2.755 7.592 1.00 89.50 79 VAL A CA 1
ATOM 637 C C . VAL A 1 79 ? -2.668 -3.810 8.027 1.00 89.50 79 VAL A C 1
ATOM 639 O O . VAL A 1 79 ? -1.741 -4.102 7.272 1.00 89.50 79 VAL A O 1
ATOM 642 N N . TYR A 1 80 ? -2.858 -4.450 9.186 1.00 88.00 80 TYR A N 1
ATOM 643 C CA . TYR A 1 80 ? -1.960 -5.519 9.634 1.00 88.00 80 TYR A CA 1
ATOM 644 C C . TYR A 1 80 ? -1.985 -6.738 8.708 1.00 88.00 80 TYR A C 1
ATOM 646 O O . TYR A 1 80 ? -0.922 -7.285 8.426 1.00 88.00 80 TYR A O 1
ATOM 654 N N . VAL A 1 81 ? -3.143 -7.114 8.149 1.00 89.81 81 VAL A N 1
ATOM 655 C CA . VAL A 1 81 ? -3.221 -8.181 7.130 1.00 89.81 81 VAL A CA 1
ATOM 656 C C . VAL A 1 81 ? -2.309 -7.877 5.934 1.00 89.81 81 VAL A C 1
ATOM 658 O O . VAL A 1 81 ? -1.532 -8.745 5.528 1.00 89.81 81 VAL A O 1
ATOM 661 N N . ILE A 1 82 ? -2.362 -6.654 5.389 1.00 89.19 82 ILE A N 1
ATOM 662 C CA . ILE A 1 82 ? -1.492 -6.239 4.276 1.00 89.19 82 ILE A CA 1
ATOM 663 C C . ILE A 1 82 ? -0.024 -6.260 4.706 1.00 89.19 82 ILE A C 1
ATOM 665 O O . ILE A 1 82 ? 0.816 -6.814 3.998 1.00 89.19 82 ILE A O 1
ATOM 669 N N . LEU A 1 83 ? 0.296 -5.666 5.860 1.00 87.75 83 LEU A N 1
ATOM 670 C CA . LEU A 1 83 ? 1.673 -5.544 6.336 1.00 87.75 83 LEU A CA 1
ATOM 671 C C . LEU A 1 83 ? 2.318 -6.907 6.595 1.00 87.75 83 LEU A C 1
ATOM 673 O O . LEU A 1 83 ? 3.474 -7.101 6.228 1.00 87.75 83 LEU A O 1
ATOM 677 N N . HIS A 1 84 ? 1.585 -7.860 7.175 1.00 87.69 84 HIS A N 1
ATOM 678 C CA . HIS A 1 84 ? 2.076 -9.218 7.421 1.00 87.69 84 HIS A CA 1
ATOM 679 C C . HIS A 1 84 ? 2.341 -9.968 6.112 1.00 87.69 84 HIS A C 1
ATOM 681 O O . HIS A 1 84 ? 3.406 -10.565 5.956 1.00 87.69 84 HIS A O 1
ATOM 687 N N . GLN A 1 85 ? 1.428 -9.891 5.137 1.00 87.44 85 GLN A N 1
ATOM 688 C CA . GLN A 1 85 ? 1.634 -10.520 3.825 1.00 87.44 85 GLN A CA 1
ATOM 689 C C . GLN A 1 85 ? 2.806 -9.885 3.065 1.00 87.44 85 GLN A C 1
ATOM 691 O O . GLN A 1 85 ? 3.670 -10.596 2.550 1.00 87.44 85 GLN A O 1
ATOM 696 N N . ALA A 1 86 ? 2.883 -8.552 3.044 1.00 86.69 86 ALA A N 1
ATOM 697 C CA . ALA A 1 86 ? 3.989 -7.829 2.427 1.00 86.69 86 ALA A CA 1
ATOM 698 C C . ALA A 1 86 ? 5.326 -8.169 3.097 1.00 86.69 86 ALA A C 1
ATOM 700 O O . ALA A 1 86 ? 6.318 -8.383 2.408 1.00 86.69 86 ALA A O 1
ATOM 701 N N . HIS A 1 87 ? 5.353 -8.271 4.428 1.00 85.62 87 HIS A N 1
ATOM 702 C CA . HIS A 1 87 ? 6.539 -8.655 5.190 1.00 85.62 87 HIS A CA 1
ATOM 703 C C . HIS A 1 87 ? 7.068 -10.033 4.777 1.00 85.62 87 HIS A C 1
ATOM 705 O O . HIS A 1 87 ? 8.260 -10.166 4.494 1.00 85.62 87 HIS A O 1
ATOM 711 N N . VAL A 1 88 ? 6.187 -11.033 4.666 1.00 86.38 88 VAL A N 1
ATOM 712 C CA . VAL A 1 88 ? 6.562 -12.380 4.206 1.00 86.38 88 VAL A CA 1
ATOM 713 C C . VAL A 1 88 ? 7.151 -12.331 2.796 1.00 86.38 88 VAL A C 1
ATOM 715 O O . VAL A 1 88 ? 8.233 -12.868 2.577 1.00 86.38 88 VAL A O 1
ATOM 718 N N . ILE A 1 89 ? 6.491 -11.645 1.857 1.00 83.88 89 ILE A N 1
ATOM 719 C CA . ILE A 1 89 ? 6.952 -11.547 0.463 1.00 83.88 89 ILE A CA 1
ATOM 720 C C . ILE A 1 89 ? 8.308 -10.837 0.392 1.00 83.88 89 ILE A C 1
ATOM 722 O O . ILE A 1 89 ? 9.275 -11.393 -0.126 1.00 83.88 89 ILE A O 1
ATOM 726 N N . LEU A 1 90 ? 8.411 -9.632 0.954 1.00 83.12 90 LEU A N 1
ATOM 727 C CA . LEU A 1 90 ? 9.608 -8.796 0.859 1.00 83.12 90 LEU A CA 1
ATOM 728 C C . LEU A 1 90 ? 10.829 -9.436 1.527 1.00 83.12 90 LEU A C 1
ATOM 730 O O . LEU A 1 90 ? 11.946 -9.230 1.062 1.00 83.12 90 LEU A O 1
ATOM 734 N N . LYS A 1 91 ? 10.634 -10.240 2.579 1.00 83.75 91 LYS A N 1
ATOM 735 C CA . LYS A 1 91 ? 11.720 -10.973 3.246 1.00 83.75 91 LYS A CA 1
ATOM 736 C C . LYS A 1 91 ? 12.330 -12.067 2.366 1.00 83.75 91 LYS A C 1
ATOM 738 O O . LYS A 1 91 ? 13.499 -12.398 2.537 1.00 83.75 91 LYS A O 1
ATOM 743 N N . THR A 1 92 ? 11.547 -12.640 1.453 1.00 84.81 92 THR A N 1
ATOM 744 C CA . THR A 1 92 ? 12.024 -13.694 0.541 1.00 84.81 92 THR A CA 1
ATOM 745 C C . THR A 1 92 ? 12.769 -13.154 -0.677 1.00 84.81 92 THR A C 1
ATOM 747 O O . THR A 1 92 ? 13.429 -13.923 -1.373 1.00 84.81 92 THR A O 1
ATOM 750 N N . LEU A 1 93 ? 12.685 -11.847 -0.938 1.00 78.94 93 LEU A N 1
ATOM 751 C CA . LEU A 1 93 ? 13.322 -11.230 -2.094 1.00 78.94 93 LEU A CA 1
ATOM 752 C C . LEU A 1 93 ? 14.803 -10.916 -1.829 1.00 78.94 93 LEU A C 1
ATOM 754 O O . LEU A 1 93 ? 15.171 -10.528 -0.717 1.00 78.94 93 LEU A O 1
ATOM 758 N N . PRO A 1 94 ? 15.670 -11.040 -2.849 1.00 79.88 94 PRO A N 1
ATOM 759 C CA . PRO A 1 94 ? 17.058 -10.613 -2.748 1.00 79.88 94 PRO A CA 1
ATOM 760 C C . PRO A 1 94 ? 17.170 -9.086 -2.630 1.00 79.88 94 PRO A C 1
ATOM 762 O O . PRO A 1 94 ? 16.294 -8.332 -3.058 1.00 79.88 94 PRO A O 1
ATOM 765 N N . ASN A 1 95 ? 18.312 -8.618 -2.119 1.00 76.00 95 ASN A N 1
ATOM 766 C CA . ASN A 1 95 ? 18.627 -7.185 -2.037 1.00 76.00 95 ASN A CA 1
ATOM 767 C C . ASN A 1 95 ? 18.671 -6.507 -3.418 1.00 76.00 95 ASN A C 1
ATOM 769 O O . ASN A 1 95 ? 18.395 -5.315 -3.531 1.00 76.00 95 ASN A O 1
ATOM 773 N N . VAL A 1 96 ? 19.026 -7.266 -4.458 1.00 82.25 96 VAL A N 1
ATOM 774 C CA . VAL A 1 96 ? 19.048 -6.820 -5.852 1.00 82.25 96 VAL A CA 1
ATOM 775 C C . VAL A 1 96 ? 18.068 -7.681 -6.632 1.00 82.25 96 VAL A C 1
ATOM 777 O O . VAL A 1 96 ? 18.247 -8.892 -6.735 1.00 82.25 96 VAL A O 1
ATOM 780 N N . ASN A 1 97 ? 17.028 -7.049 -7.172 1.00 78.38 97 ASN A N 1
ATOM 781 C CA . ASN A 1 97 ? 16.010 -7.717 -7.972 1.00 78.38 97 ASN A CA 1
ATOM 782 C C . ASN A 1 97 ? 16.295 -7.474 -9.455 1.00 78.38 97 ASN A C 1
ATOM 784 O O . ASN A 1 97 ? 16.435 -6.330 -9.885 1.00 78.38 97 ASN A O 1
ATOM 788 N N . HIS A 1 98 ? 16.377 -8.553 -10.232 1.00 80.69 98 HIS A N 1
ATOM 789 C CA . HIS A 1 98 ? 16.549 -8.492 -11.680 1.00 80.69 98 HIS A CA 1
ATOM 790 C C . HIS A 1 98 ? 15.189 -8.641 -12.357 1.00 80.69 98 HIS A C 1
ATOM 792 O O . HIS A 1 98 ? 14.479 -9.616 -12.117 1.00 80.69 98 HIS A O 1
ATOM 798 N N . ILE A 1 99 ? 14.834 -7.682 -13.209 1.00 78.88 99 ILE A N 1
ATOM 799 C CA . ILE A 1 99 ? 13.582 -7.704 -13.967 1.00 78.88 99 ILE A CA 1
ATOM 800 C C . ILE A 1 99 ? 13.909 -8.066 -15.410 1.00 78.88 99 ILE A C 1
ATOM 802 O O . ILE A 1 99 ? 14.747 -7.426 -16.046 1.00 78.88 99 ILE A O 1
ATOM 806 N N . ASN A 1 100 ? 13.244 -9.098 -15.923 1.00 79.81 100 ASN A N 1
ATOM 807 C CA . ASN A 1 100 ? 13.345 -9.465 -17.326 1.00 79.81 100 ASN A CA 1
ATOM 808 C C . ASN A 1 100 ? 12.365 -8.620 -18.153 1.00 79.81 100 ASN A C 1
ATOM 810 O O . ASN A 1 100 ? 11.155 -8.698 -17.952 1.00 79.81 100 ASN A O 1
ATOM 814 N N . LEU A 1 101 ? 12.898 -7.831 -19.087 1.00 80.38 101 LEU A N 1
ATOM 815 C CA . LEU A 1 101 ? 12.122 -6.946 -19.955 1.00 80.38 101 LEU A CA 1
ATOM 816 C C . LEU A 1 101 ? 11.724 -7.591 -21.291 1.00 80.38 101 LEU A C 1
ATOM 818 O O . LEU A 1 101 ? 10.981 -6.978 -22.046 1.00 80.38 101 LEU A O 1
ATOM 822 N N . SER A 1 102 ? 12.182 -8.808 -21.607 1.00 82.25 102 SER A N 1
ATOM 823 C CA . SER A 1 102 ? 12.009 -9.416 -22.938 1.00 82.25 102 SER A CA 1
ATOM 824 C C . SER A 1 102 ? 10.551 -9.547 -23.392 1.00 82.25 102 SER A C 1
ATOM 826 O O . SER A 1 102 ? 10.297 -9.521 -24.590 1.00 82.25 102 SER A O 1
ATOM 828 N N . ASN A 1 103 ? 9.608 -9.662 -22.452 1.00 78.19 103 ASN A N 1
ATOM 829 C CA . ASN A 1 103 ? 8.172 -9.783 -22.729 1.00 78.19 103 ASN A CA 1
ATOM 830 C C . ASN A 1 103 ? 7.372 -8.538 -22.304 1.00 78.19 103 ASN A C 1
ATOM 832 O O . ASN A 1 103 ? 6.147 -8.600 -22.225 1.00 78.19 103 ASN A O 1
ATOM 836 N N . LEU A 1 104 ? 8.045 -7.432 -21.972 1.00 79.12 104 LEU A N 1
ATOM 837 C CA . LEU A 1 104 ? 7.406 -6.204 -21.507 1.00 79.12 104 LEU A CA 1
ATOM 838 C C . LEU A 1 104 ? 7.510 -5.121 -22.579 1.00 79.12 104 LEU A C 1
ATOM 840 O O . LEU A 1 104 ? 8.598 -4.807 -23.055 1.00 79.12 104 LEU A O 1
ATOM 844 N N . HIS A 1 105 ? 6.374 -4.522 -22.929 1.00 84.69 105 HIS A N 1
ATOM 845 C CA . HIS A 1 105 ? 6.333 -3.378 -23.842 1.00 84.69 105 HIS A CA 1
ATOM 846 C C . HIS A 1 105 ? 6.807 -2.087 -23.164 1.00 84.69 105 HIS A C 1
ATOM 848 O O . HIS A 1 105 ? 7.464 -1.259 -23.794 1.00 84.69 105 HIS A O 1
ATOM 854 N N . HIS A 1 106 ? 6.501 -1.929 -21.876 1.00 88.25 106 HIS A N 1
ATOM 855 C CA . HIS A 1 106 ? 6.875 -0.773 -21.068 1.00 88.25 106 HIS A CA 1
ATOM 856 C C . HIS A 1 106 ? 6.953 -1.137 -19.580 1.00 88.25 106 HIS A C 1
ATOM 858 O O . HIS A 1 106 ? 6.524 -2.208 -19.14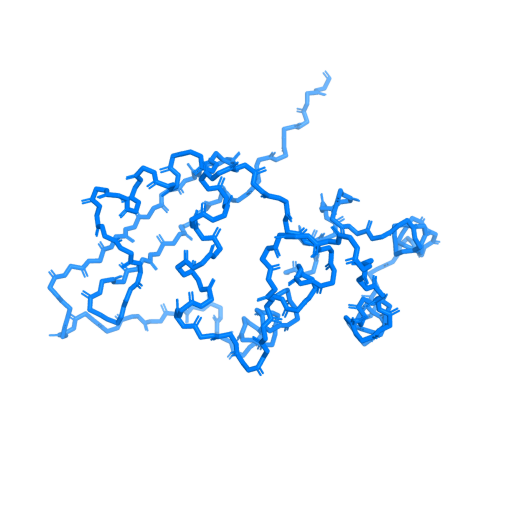9 1.00 88.25 106 HIS A O 1
ATOM 864 N N . ILE A 1 107 ? 7.512 -0.219 -18.793 1.00 88.50 107 ILE A N 1
ATOM 865 C CA . ILE A 1 107 ? 7.527 -0.264 -17.331 1.00 88.50 107 ILE A CA 1
ATOM 866 C C . ILE A 1 107 ? 7.463 1.161 -16.784 1.00 88.50 107 ILE A C 1
ATOM 868 O O . ILE A 1 107 ? 8.118 2.059 -17.315 1.00 88.50 107 ILE A O 1
ATOM 872 N N . PHE A 1 108 ? 6.689 1.374 -15.721 1.00 89.56 108 PHE A N 1
ATOM 873 C CA . PHE A 1 108 ? 6.588 2.677 -15.068 1.00 89.56 108 PHE A CA 1
ATOM 874 C C . PHE A 1 108 ? 7.516 2.745 -13.859 1.00 89.56 108 PHE A C 1
ATOM 876 O O . PHE A 1 108 ? 7.363 1.985 -12.905 1.00 89.56 108 PHE A O 1
ATOM 883 N N . ILE A 1 109 ? 8.475 3.673 -13.879 1.00 89.69 109 ILE A N 1
ATOM 884 C CA . ILE A 1 109 ? 9.343 3.954 -12.731 1.00 89.69 109 ILE A CA 1
ATOM 885 C C . ILE A 1 109 ? 8.841 5.230 -12.062 1.00 89.69 109 ILE A C 1
ATOM 887 O O . ILE A 1 109 ? 8.937 6.318 -12.624 1.00 89.69 109 ILE A O 1
ATOM 891 N N . ILE A 1 110 ? 8.304 5.086 -10.856 1.00 88.94 110 ILE A N 1
ATOM 892 C CA . ILE A 1 110 ? 7.751 6.172 -10.057 1.00 88.94 110 ILE A CA 1
ATOM 893 C C . ILE A 1 110 ? 8.792 6.616 -9.029 1.00 88.94 110 ILE A C 1
ATOM 895 O O . ILE A 1 110 ? 9.404 5.800 -8.329 1.00 88.94 110 ILE A O 1
ATOM 899 N N . GLY A 1 111 ? 9.014 7.928 -8.980 1.00 87.19 111 GLY A N 1
ATOM 900 C CA . GLY A 1 111 ? 9.862 8.580 -7.990 1.00 87.19 111 GLY A CA 1
ATOM 901 C C . GLY A 1 111 ? 9.183 8.710 -6.626 1.00 87.19 111 GLY A C 1
ATOM 902 O O . GLY A 1 111 ? 8.272 7.961 -6.285 1.00 87.19 111 GLY A O 1
ATOM 903 N N . ASP A 1 112 ? 9.650 9.672 -5.838 1.00 85.44 112 ASP A N 1
ATOM 904 C CA . ASP A 1 112 ? 9.105 9.957 -4.513 1.00 85.44 112 ASP A CA 1
ATOM 905 C C . ASP A 1 112 ? 7.720 10.612 -4.612 1.00 85.44 112 ASP A C 1
ATOM 907 O O . ASP A 1 112 ? 7.570 11.629 -5.287 1.00 85.44 112 ASP A O 1
ATOM 911 N N . LEU A 1 113 ? 6.728 10.029 -3.936 1.00 83.25 113 LEU A N 1
ATOM 912 C CA . LEU A 1 113 ? 5.367 10.570 -3.839 1.00 83.25 113 LEU A CA 1
ATOM 913 C C . LEU A 1 113 ? 5.120 11.284 -2.508 1.00 83.25 113 LEU A C 1
ATOM 915 O O . LEU A 1 113 ? 4.064 11.864 -2.308 1.00 83.25 113 LEU A O 1
ATOM 919 N N . HIS A 1 114 ? 6.039 11.190 -1.546 1.00 81.12 114 HIS A N 1
ATOM 920 C CA . HIS A 1 114 ? 5.931 11.809 -0.225 1.00 81.12 114 HIS A CA 1
ATOM 921 C C . HIS A 1 114 ? 4.606 11.523 0.518 1.00 81.12 114 HIS A C 1
ATOM 923 O O . HIS A 1 114 ? 4.166 12.322 1.341 1.00 81.12 114 HIS A O 1
ATOM 929 N N . GLY A 1 115 ? 3.973 10.371 0.267 1.00 78.19 115 GLY A N 1
ATOM 930 C CA . GLY A 1 115 ? 2.678 10.015 0.863 1.00 78.19 115 GLY A CA 1
ATOM 931 C C . GLY A 1 115 ? 1.468 10.727 0.240 1.00 78.19 115 GLY A C 1
ATOM 932 O O . GLY A 1 115 ? 0.373 10.667 0.796 1.00 78.19 115 GLY A O 1
ATOM 933 N N . GLN A 1 116 ? 1.638 11.383 -0.909 1.00 83.94 116 GLN A N 1
ATOM 934 C CA . GLN A 1 116 ? 0.570 12.049 -1.649 1.00 83.94 116 GLN A CA 1
ATOM 935 C C . GLN A 1 116 ? -0.272 11.014 -2.402 1.00 83.94 116 GLN A C 1
ATOM 937 O O . GLN A 1 116 ? -0.050 10.692 -3.568 1.00 83.94 116 GLN A O 1
ATOM 942 N N . LEU A 1 117 ? -1.267 10.469 -1.701 1.00 86.69 117 LEU A N 1
ATOM 943 C CA . LEU A 1 117 ? -2.232 9.532 -2.269 1.00 86.69 117 LEU A CA 1
ATOM 944 C C . LEU A 1 117 ? -2.955 10.083 -3.519 1.00 86.69 117 LEU A C 1
ATOM 946 O O . LEU A 1 117 ? -3.087 9.317 -4.471 1.00 86.69 117 LEU A O 1
ATOM 950 N N . PRO A 1 118 ? -3.379 11.365 -3.592 1.00 87.62 118 PRO A N 1
ATOM 951 C CA . PRO A 1 118 ? -3.997 11.900 -4.808 1.00 87.62 118 PRO A CA 1
ATOM 952 C C . PRO A 1 118 ? -3.107 11.773 -6.049 1.00 87.62 118 PRO A C 1
ATOM 954 O O . PRO A 1 118 ? -3.604 11.424 -7.118 1.00 87.62 118 PRO A O 1
ATOM 957 N N . ASP A 1 119 ? -1.796 11.968 -5.898 1.00 90.12 119 ASP A N 1
ATOM 958 C CA . ASP A 1 119 ? -0.845 11.864 -7.007 1.00 90.12 119 ASP A CA 1
ATOM 959 C C . ASP A 1 119 ? -0.664 10.410 -7.448 1.00 90.12 119 ASP A C 1
ATOM 961 O O . ASP A 1 119 ? -0.656 10.120 -8.644 1.00 90.12 119 ASP A O 1
ATOM 965 N N . LEU A 1 120 ? -0.620 9.468 -6.498 1.00 90.12 120 LEU A N 1
ATOM 966 C CA . LEU A 1 120 ? -0.626 8.035 -6.808 1.00 90.12 120 LEU A CA 1
ATOM 967 C C . LEU A 1 120 ? -1.880 7.631 -7.596 1.00 90.12 120 LEU A C 1
ATOM 969 O O . LEU A 1 120 ? -1.790 6.920 -8.598 1.00 90.12 120 LEU A O 1
ATOM 973 N N . LEU A 1 121 ? -3.050 8.090 -7.147 1.00 90.56 121 LEU A N 1
ATOM 974 C CA . LEU A 1 121 ? -4.328 7.810 -7.799 1.00 90.56 121 LEU A CA 1
ATOM 975 C C . LEU A 1 121 ? -4.388 8.430 -9.198 1.00 90.56 121 LEU A C 1
ATOM 977 O O . LEU A 1 121 ? -4.880 7.793 -10.128 1.00 90.56 121 LEU A O 1
ATOM 981 N N . HIS A 1 122 ? -3.847 9.638 -9.367 1.00 92.38 122 HIS A N 1
ATOM 982 C CA . HIS A 1 122 ? -3.732 10.280 -10.671 1.00 92.38 122 HIS A CA 1
ATOM 983 C C . HIS A 1 122 ? -2.827 9.482 -11.620 1.00 92.38 122 HIS A C 1
ATOM 985 O O . HIS A 1 122 ? -3.228 9.213 -12.751 1.00 92.38 122 HIS A O 1
ATOM 991 N N . ILE A 1 123 ? -1.657 9.030 -11.153 1.00 93.19 123 ILE A N 1
ATOM 992 C CA . ILE A 1 123 ? -0.747 8.176 -11.933 1.00 93.19 123 ILE A CA 1
ATOM 993 C C . ILE A 1 123 ? -1.473 6.919 -12.415 1.00 93.19 123 ILE A C 1
ATOM 995 O O . ILE A 1 123 ? -1.411 6.598 -13.598 1.00 93.19 123 ILE A O 1
ATOM 999 N N . PHE A 1 124 ? -2.200 6.231 -11.534 1.00 93.19 124 PHE A N 1
ATOM 1000 C CA . PHE A 1 124 ? -2.960 5.039 -11.913 1.00 93.19 124 PHE A CA 1
ATOM 1001 C C . PHE A 1 124 ? -4.103 5.324 -12.885 1.00 93.19 124 PHE A C 1
ATOM 1003 O O . PHE A 1 124 ? -4.391 4.487 -13.738 1.00 93.19 124 PHE A O 1
ATOM 1010 N N . ASN A 1 125 ? -4.737 6.491 -12.792 1.00 92.56 125 ASN A N 1
ATOM 1011 C CA . ASN A 1 125 ? -5.774 6.891 -13.736 1.00 92.56 125 ASN A CA 1
ATOM 1012 C C . ASN A 1 125 ? -5.206 7.154 -15.142 1.00 92.56 125 ASN A C 1
ATOM 1014 O O . ASN A 1 125 ? -5.833 6.799 -16.134 1.00 92.56 125 ASN A O 1
ATOM 1018 N N . VAL A 1 126 ? -4.012 7.750 -15.235 1.00 9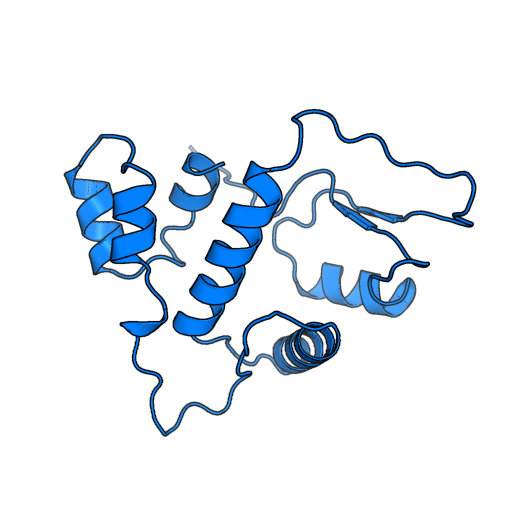4.38 126 VAL A N 1
ATOM 1019 C CA . VAL A 1 126 ? -3.365 8.072 -16.521 1.00 94.38 126 VAL A CA 1
ATOM 1020 C C . VAL A 1 126 ? -2.690 6.847 -17.145 1.00 94.38 126 VAL A C 1
ATOM 1022 O O . VAL A 1 126 ? -2.825 6.609 -18.342 1.00 94.38 126 VAL A O 1
ATOM 1025 N N . ASN A 1 127 ? -1.982 6.054 -16.340 1.00 94.00 127 ASN A N 1
ATOM 1026 C CA . ASN A 1 127 ? -1.110 4.970 -16.807 1.00 94.00 127 ASN A CA 1
ATOM 1027 C C . ASN A 1 127 ? -1.736 3.569 -16.654 1.00 94.00 127 ASN A C 1
ATOM 1029 O O . ASN A 1 127 ? -1.120 2.559 -16.999 1.00 94.00 127 ASN A O 1
ATOM 1033 N N . GLY A 1 128 ? -2.951 3.489 -16.109 1.00 92.75 128 GLY A N 1
ATOM 1034 C CA . GLY A 1 128 ? -3.637 2.238 -15.794 1.00 92.75 128 GLY A CA 1
ATOM 1035 C C . GLY A 1 128 ? -3.122 1.566 -14.517 1.00 92.75 128 GLY A C 1
ATOM 1036 O O . GLY A 1 128 ? -2.017 1.822 -14.038 1.00 92.75 128 GLY A O 1
ATOM 1037 N N . LEU A 1 129 ? -3.922 0.661 -13.950 1.00 91.00 129 LEU A N 1
ATOM 1038 C CA . LEU A 1 129 ? -3.570 -0.035 -12.709 1.00 91.00 129 LEU A CA 1
ATOM 1039 C C . LEU A 1 129 ? -2.402 -1.022 -12.901 1.00 91.00 129 LEU A C 1
ATOM 1041 O O . LEU A 1 129 ? -2.284 -1.618 -13.978 1.00 91.00 129 LEU A O 1
ATOM 1045 N N . PRO A 1 130 ? -1.597 -1.269 -11.848 1.00 90.56 130 PRO A N 1
ATOM 1046 C CA . PRO A 1 130 ? -0.577 -2.310 -11.845 1.00 90.56 130 PRO A CA 1
ATOM 1047 C C . PRO A 1 130 ? -1.116 -3.678 -12.280 1.00 90.56 130 PRO A C 1
ATOM 1049 O O . PRO A 1 130 ? -2.155 -4.148 -11.805 1.00 90.56 130 PRO A O 1
ATOM 1052 N N . ALA A 1 131 ? -0.392 -4.321 -13.192 1.00 86.94 131 ALA A N 1
ATOM 1053 C CA . ALA A 1 131 ? -0.723 -5.619 -13.766 1.00 86.94 131 ALA A CA 1
ATOM 1054 C C . ALA A 1 131 ? 0.547 -6.367 -14.191 1.00 86.94 131 ALA A C 1
ATOM 1056 O O . ALA A 1 131 ? 1.632 -5.792 -14.224 1.00 86.94 131 ALA A O 1
ATOM 1057 N N . THR A 1 132 ? 0.413 -7.640 -14.568 1.00 84.81 132 THR A N 1
ATOM 1058 C CA . THR A 1 132 ? 1.525 -8.426 -15.130 1.00 84.81 132 THR A CA 1
ATOM 1059 C C . THR A 1 132 ? 2.053 -7.847 -16.444 1.00 84.81 132 THR A C 1
ATOM 1061 O O . THR A 1 132 ? 3.246 -7.926 -16.707 1.00 84.81 132 THR A O 1
ATOM 1064 N N . ASP A 1 133 ? 1.174 -7.248 -17.244 1.00 86.00 133 ASP A N 1
ATOM 1065 C CA . ASP A 1 133 ? 1.445 -6.555 -18.508 1.00 86.00 133 ASP A CA 1
ATOM 1066 C C . ASP A 1 133 ? 1.592 -5.028 -18.346 1.00 86.00 133 ASP A C 1
ATOM 1068 O O . ASP A 1 133 ? 1.901 -4.332 -19.310 1.00 86.00 133 ASP A O 1
ATOM 1072 N N . ASN A 1 134 ? 1.410 -4.507 -17.126 1.00 88.75 134 ASN A N 1
ATOM 1073 C CA . ASN A 1 134 ? 1.555 -3.091 -16.786 1.00 88.75 134 ASN A CA 1
ATOM 1074 C C . ASN A 1 134 ? 2.360 -2.911 -15.480 1.00 88.75 134 ASN A C 1
ATOM 1076 O O . ASN A 1 134 ? 1.780 -2.591 -14.433 1.00 88.75 134 ASN A O 1
ATOM 1080 N N . PRO A 1 135 ? 3.675 -3.202 -15.487 1.00 90.69 135 PRO A N 1
ATOM 1081 C CA . PRO A 1 135 ? 4.483 -3.235 -14.273 1.00 90.69 135 PRO A CA 1
ATOM 1082 C C . PRO A 1 135 ? 4.895 -1.840 -13.782 1.00 90.69 135 PRO A C 1
ATOM 1084 O O . PRO A 1 135 ? 5.174 -0.930 -14.566 1.00 90.69 135 PRO A O 1
ATOM 1087 N N . TYR A 1 136 ? 5.012 -1.718 -12.457 1.00 91.62 136 TYR A N 1
ATOM 1088 C CA . TYR A 1 136 ? 5.440 -0.508 -11.755 1.00 91.62 136 TYR A CA 1
ATOM 1089 C C . TYR A 1 136 ? 6.640 -0.783 -10.844 1.00 91.62 136 TYR A C 1
ATOM 1091 O O . TYR A 1 136 ? 6.674 -1.788 -10.134 1.00 91.62 136 TYR A O 1
ATOM 1099 N N . ILE A 1 137 ? 7.586 0.154 -10.806 1.00 89.75 137 ILE A N 1
ATOM 1100 C CA . ILE A 1 137 ? 8.679 0.225 -9.832 1.00 89.75 137 ILE A CA 1
ATOM 1101 C C . ILE A 1 137 ? 8.541 1.536 -9.068 1.00 89.75 137 ILE A C 1
ATOM 1103 O O . ILE A 1 137 ? 8.580 2.604 -9.668 1.00 89.75 137 ILE A O 1
ATOM 1107 N N . PHE A 1 138 ? 8.446 1.471 -7.744 1.00 87.69 138 PHE A N 1
ATOM 1108 C CA . PHE A 1 138 ? 8.464 2.652 -6.879 1.00 87.69 138 PHE A CA 1
ATOM 1109 C C . PHE A 1 138 ? 9.852 2.783 -6.250 1.00 87.69 138 PHE A C 1
ATOM 1111 O O . PHE A 1 138 ? 10.217 1.988 -5.385 1.00 87.69 138 PHE A O 1
ATOM 1118 N N . ASN A 1 139 ? 10.648 3.746 -6.723 1.00 76.62 139 ASN A N 1
ATOM 1119 C CA . ASN A 1 139 ? 12.088 3.795 -6.455 1.00 76.62 139 ASN A CA 1
ATOM 1120 C C . ASN A 1 139 ? 12.418 4.382 -5.067 1.00 76.62 139 ASN A C 1
ATOM 1122 O O . ASN A 1 139 ? 13.352 3.929 -4.419 1.00 76.62 139 ASN A O 1
ATOM 1126 N N . HIS A 1 140 ? 11.645 5.349 -4.558 1.00 63.69 140 HIS A N 1
ATOM 1127 C CA . HIS A 1 140 ? 11.856 5.968 -3.238 1.00 63.69 140 HIS A CA 1
ATOM 1128 C C . HIS A 1 140 ? 10.524 6.539 -2.700 1.00 63.69 140 HIS A C 1
ATOM 1130 O O . HIS A 1 140 ? 9.601 6.722 -3.484 1.00 63.69 140 HIS A O 1
ATOM 1136 N N . GLY A 1 141 ? 10.417 6.865 -1.397 1.00 54.28 141 GLY A N 1
ATOM 1137 C CA . GLY A 1 141 ? 9.497 7.949 -1.012 1.00 54.28 141 GLY A CA 1
ATOM 1138 C C . GLY A 1 141 ? 8.065 7.668 -0.544 1.00 54.28 141 GLY A C 1
ATOM 1139 O O . GLY A 1 141 ? 7.151 8.422 -0.864 1.00 54.28 141 GLY A O 1
ATOM 1140 N N . TRP A 1 142 ? 7.830 6.629 0.257 1.00 53.09 142 TRP A N 1
ATOM 1141 C CA . TRP A 1 142 ? 6.505 6.437 0.875 1.00 53.09 142 TRP A CA 1
ATOM 1142 C C . TRP A 1 142 ? 6.303 7.243 2.178 1.00 53.09 142 TRP A C 1
ATOM 1144 O O . TRP A 1 142 ? 5.171 7.374 2.630 1.00 53.09 142 TRP A O 1
ATOM 1154 N N . ARG A 1 143 ? 7.372 7.835 2.748 1.00 34.88 143 ARG A N 1
ATOM 1155 C CA . ARG A 1 143 ? 7.359 8.909 3.771 1.00 34.88 143 ARG A CA 1
ATOM 1156 C C . ARG A 1 143 ? 8.689 9.683 3.749 1.00 34.88 143 ARG A C 1
ATOM 1158 O O . ARG A 1 143 ? 9.747 9.068 3.892 1.00 34.88 143 ARG A O 1
ATOM 1165 N N . LYS A 1 144 ? 8.650 11.018 3.642 1.00 27.67 144 LYS A N 1
ATOM 1166 C CA . LYS A 1 144 ? 9.763 11.904 4.039 1.00 27.67 144 LYS A CA 1
ATOM 1167 C C . LYS A 1 144 ? 9.624 12.163 5.540 1.00 27.67 144 LYS A C 1
ATOM 1169 O O . LYS A 1 144 ? 8.576 12.620 5.980 1.00 27.67 144 LYS A O 1
ATOM 1174 N N . ILE A 1 145 ? 10.659 11.871 6.323 1.00 29.12 145 ILE A N 1
ATOM 1175 C CA . ILE A 1 145 ? 10.789 12.398 7.687 1.00 29.12 145 ILE A CA 1
ATOM 1176 C C . ILE A 1 145 ? 11.703 13.604 7.567 1.00 29.12 145 ILE A C 1
ATOM 1178 O O . ILE A 1 145 ? 12.912 13.453 7.396 1.00 29.12 145 ILE A O 1
ATOM 1182 N N . SER A 1 146 ? 11.107 14.788 7.592 1.00 23.70 146 SER A N 1
ATOM 1183 C CA . SER A 1 146 ? 11.828 16.049 7.713 1.00 23.70 146 SER A CA 1
ATOM 1184 C C . SER A 1 146 ? 11.966 16.343 9.204 1.00 23.70 146 SER A C 1
ATOM 1186 O O . SER A 1 146 ? 10.960 16.566 9.873 1.00 23.70 146 SER A O 1
ATOM 1188 N N . PHE A 1 147 ? 13.187 16.346 9.735 1.00 24.53 147 PHE A N 1
ATOM 1189 C CA . PHE A 1 147 ? 13.455 17.069 10.975 1.00 24.53 147 PHE A CA 1
ATOM 1190 C C . PHE A 1 147 ? 13.621 18.539 10.592 1.00 24.53 147 PHE A C 1
ATOM 1192 O O . PHE A 1 147 ? 14.529 18.876 9.833 1.00 24.53 147 PHE A O 1
ATOM 1199 N N . VAL A 1 148 ? 12.718 19.395 11.064 1.00 23.36 148 VAL A N 1
ATOM 1200 C CA . VAL A 1 148 ? 13.003 20.827 11.188 1.00 23.36 148 VAL A CA 1
ATOM 1201 C C . VAL A 1 148 ? 13.666 20.974 12.553 1.00 23.36 148 VAL A C 1
ATOM 1203 O O . VAL A 1 148 ? 13.095 20.528 13.550 1.00 23.36 148 VAL A O 1
ATOM 1206 N N . GLY A 1 149 ? 14.911 21.452 12.550 1.00 29.28 149 GLY A N 1
ATOM 1207 C CA . GLY A 1 149 ? 15.656 21.788 13.765 1.00 29.28 149 GLY A CA 1
ATOM 1208 C C . GLY A 1 149 ? 15.108 23.024 14.457 1.00 29.28 149 GLY A C 1
ATOM 1209 O O . GLY A 1 149 ? 14.386 23.800 13.791 1.00 29.28 149 GLY A O 1
#

pLDDT: mean 76.87, std 18.34, range [23.36, 94.38]